Protein AF-A0A5D2ADZ3-F1 (afdb_monomer_lite)

Organism: Gossypium darwinii (NCBI:txid34276)

Radius of gyration: 21.13 Å; chains: 1; bounding box: 34×30×62 Å

Structure (mmCIF, N/CA/C/O backbone):
data_AF-A0A5D2ADZ3-F1
#
_entry.id   AF-A0A5D2ADZ3-F1
#
loop_
_atom_site.group_PDB
_atom_site.id
_atom_site.type_symbol
_atom_site.label_atom_id
_atom_site.label_alt_id
_atom_site.label_comp_id
_atom_site.label_asym_id
_atom_site.label_entity_id
_atom_site.label_seq_id
_atom_site.pdbx_PDB_ins_code
_atom_site.Cartn_x
_atom_site.Cartn_y
_atom_site.Cartn_z
_atom_site.occupancy
_atom_site.B_iso_or_equiv
_atom_site.auth_seq_id
_atom_site.auth_comp_id
_atom_site.auth_asym_id
_atom_site.auth_atom_id
_atom_site.pdbx_PDB_model_num
ATOM 1 N N . MET A 1 1 ? 17.558 -12.570 -45.010 1.00 61.38 1 MET A N 1
ATOM 2 C CA . MET A 1 1 ? 16.315 -13.150 -44.441 1.00 61.38 1 MET A CA 1
ATOM 3 C C . MET A 1 1 ? 16.487 -13.711 -43.023 1.00 61.38 1 MET A C 1
ATOM 5 O O . MET A 1 1 ? 15.662 -13.384 -42.181 1.00 61.38 1 MET A O 1
ATOM 9 N N . LEU A 1 2 ? 17.573 -14.428 -42.696 1.00 67.25 2 LEU A N 1
ATOM 10 C CA . LEU A 1 2 ? 17.819 -14.988 -41.347 1.00 67.25 2 LEU A CA 1
ATOM 11 C C . LEU A 1 2 ? 17.776 -13.971 -40.183 1.00 67.25 2 LEU A C 1
ATOM 13 O O . LEU A 1 2 ? 17.271 -14.285 -39.108 1.00 67.25 2 LEU A O 1
ATOM 17 N N . LYS A 1 3 ? 18.204 -12.715 -40.397 1.00 68.00 3 LYS A N 1
ATOM 18 C CA . LYS A 1 3 ? 18.125 -11.667 -39.358 1.00 68.00 3 LYS A CA 1
ATOM 19 C C . LYS A 1 3 ? 16.689 -11.286 -38.954 1.00 68.00 3 LYS A C 1
ATOM 21 O O . LYS A 1 3 ? 16.502 -10.809 -37.838 1.00 68.00 3 LYS A O 1
ATOM 26 N N . ARG A 1 4 ? 15.678 -11.504 -39.813 1.00 62.34 4 ARG A N 1
ATOM 27 C CA . ARG A 1 4 ? 14.263 -11.286 -39.446 1.00 62.34 4 ARG A CA 1
ATOM 28 C C . ARG A 1 4 ? 13.742 -12.402 -38.537 1.00 62.34 4 ARG A C 1
ATOM 30 O O . ARG A 1 4 ? 13.112 -12.087 -37.539 1.00 62.34 4 ARG A O 1
ATOM 37 N N . SER A 1 5 ? 14.094 -13.661 -38.810 1.00 60.72 5 SER A N 1
ATOM 38 C CA . SER A 1 5 ? 13.669 -14.812 -37.992 1.00 60.72 5 SER A CA 1
ATOM 39 C C . SER A 1 5 ? 14.192 -14.739 -36.553 1.00 60.72 5 SER A C 1
ATOM 41 O O . SER A 1 5 ? 13.460 -15.016 -35.608 1.00 60.72 5 SER A O 1
ATOM 43 N N . VAL A 1 6 ? 15.436 -14.278 -36.365 1.00 70.44 6 VAL A N 1
ATOM 44 C CA . VAL A 1 6 ? 16.027 -14.090 -35.025 1.00 70.44 6 VAL A CA 1
ATOM 45 C C . VAL A 1 6 ? 15.365 -12.937 -34.257 1.00 70.44 6 VAL A C 1
ATOM 47 O O . VAL A 1 6 ? 15.193 -13.017 -33.040 1.00 70.44 6 VAL A O 1
ATOM 50 N N . LYS A 1 7 ? 14.973 -11.854 -34.947 1.00 64.50 7 LYS A N 1
ATOM 51 C CA . LYS A 1 7 ? 14.252 -10.733 -34.319 1.00 64.50 7 LYS A CA 1
ATOM 52 C C . LYS A 1 7 ? 12.845 -11.138 -33.882 1.00 64.50 7 LYS A C 1
ATOM 54 O O . LYS A 1 7 ? 12.394 -10.667 -32.843 1.00 64.50 7 LYS A O 1
ATOM 59 N N . GLU A 1 8 ? 12.194 -12.007 -34.648 1.00 71.69 8 GLU A N 1
ATOM 60 C CA . GLU A 1 8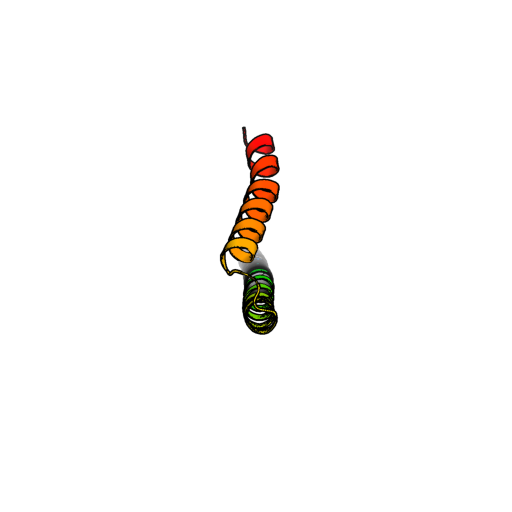 ? 10.841 -12.480 -34.361 1.00 71.69 8 GLU A CA 1
ATOM 61 C C . GLU A 1 8 ? 10.808 -13.408 -33.142 1.00 71.69 8 GLU A C 1
ATOM 63 O O . GLU A 1 8 ? 10.047 -13.155 -32.211 1.00 71.69 8 GLU A O 1
ATOM 68 N N . GLY A 1 9 ? 11.730 -14.377 -33.059 1.00 71.31 9 GLY A N 1
ATOM 69 C CA . GLY A 1 9 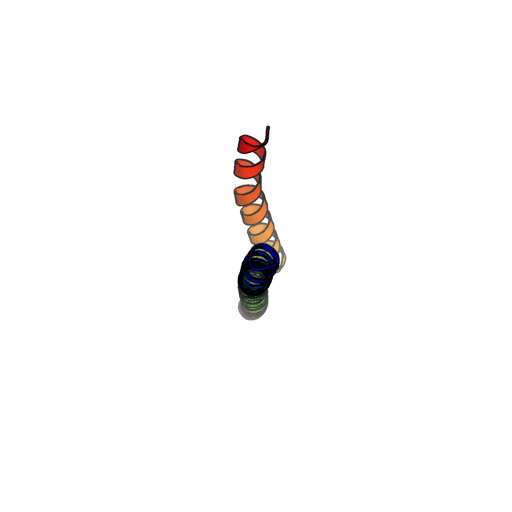? 11.866 -15.233 -31.872 1.00 71.31 9 GLY A CA 1
ATOM 70 C C . GLY A 1 9 ? 12.131 -14.434 -30.591 1.00 71.31 9 GLY A C 1
ATOM 71 O O . GLY A 1 9 ? 11.503 -14.669 -29.562 1.00 71.31 9 GLY A O 1
ATOM 72 N N . ARG A 1 10 ? 12.978 -13.396 -30.666 1.00 68.88 10 ARG A N 1
ATOM 73 C CA . ARG A 1 10 ? 13.245 -12.504 -29.523 1.00 68.88 10 ARG A CA 1
ATOM 74 C C . ARG A 1 10 ? 12.027 -11.660 -29.135 1.00 68.88 10 ARG A C 1
ATOM 76 O O . ARG A 1 10 ? 11.857 -11.350 -27.958 1.00 68.88 10 ARG A O 1
ATOM 83 N N . ARG A 1 11 ? 11.190 -11.272 -30.102 1.00 68.31 11 ARG A N 1
ATOM 84 C CA . ARG A 1 11 ? 9.966 -10.499 -29.853 1.00 68.31 11 ARG A CA 1
ATOM 85 C C . ARG A 1 11 ? 8.935 -11.348 -29.106 1.00 68.31 11 ARG A C 1
ATOM 87 O O . ARG A 1 11 ? 8.385 -10.871 -28.122 1.00 68.31 11 ARG A O 1
ATOM 94 N N . VAL A 1 12 ? 8.782 -12.614 -29.494 1.00 76.12 12 VAL A N 1
ATOM 95 C CA . VAL A 1 12 ? 7.896 -13.585 -28.830 1.00 76.12 12 VAL A CA 1
ATOM 96 C C . VAL A 1 12 ? 8.335 -13.863 -27.388 1.00 76.12 12 VAL A C 1
ATOM 98 O O . VAL A 1 12 ? 7.515 -13.776 -26.477 1.00 76.12 12 VAL A O 1
ATOM 101 N N . THR A 1 13 ? 9.630 -14.100 -27.140 1.00 76.88 13 THR A N 1
ATOM 102 C CA . THR A 1 13 ? 10.145 -14.283 -25.768 1.00 76.88 13 THR A CA 1
ATOM 103 C C . THR A 1 13 ? 9.926 -13.040 -24.904 1.00 76.88 13 THR A C 1
ATOM 105 O O . THR A 1 13 ? 9.578 -13.154 -23.730 1.00 76.88 13 THR A O 1
ATOM 108 N N . ARG A 1 14 ? 10.093 -11.840 -25.477 1.00 77.00 14 ARG A N 1
ATOM 109 C CA . ARG A 1 14 ? 9.872 -10.581 -24.753 1.00 77.00 14 ARG A CA 1
ATOM 110 C C . ARG A 1 14 ? 8.395 -10.374 -24.420 1.00 77.00 14 ARG A C 1
ATOM 112 O O . ARG A 1 14 ? 8.097 -9.956 -23.309 1.00 77.00 14 ARG A O 1
ATOM 119 N N . SER A 1 15 ? 7.487 -10.710 -25.336 1.00 79.94 15 SER A N 1
ATOM 120 C CA . SER A 1 15 ? 6.044 -10.683 -25.077 1.00 79.94 15 SER A CA 1
ATOM 121 C C . SER A 1 15 ? 5.657 -11.634 -23.946 1.00 79.94 15 SER A C 1
ATOM 123 O O . SER A 1 15 ? 4.924 -11.234 -23.050 1.00 79.94 15 SER A O 1
ATOM 125 N N . PHE A 1 16 ? 6.217 -12.846 -23.927 1.00 80.31 16 PHE A N 1
ATOM 126 C CA . PHE A 1 16 ? 5.951 -13.816 -22.865 1.00 80.31 16 PHE A CA 1
ATOM 127 C C . PHE A 1 16 ? 6.461 -13.338 -21.496 1.00 80.31 16 PHE A C 1
ATOM 129 O O . PHE A 1 16 ? 5.744 -13.418 -20.502 1.00 80.31 16 PHE A O 1
ATOM 136 N N . LEU A 1 17 ? 7.670 -12.765 -21.448 1.00 81.38 17 LEU A N 1
ATOM 137 C CA . LEU A 1 17 ? 8.234 -12.176 -20.228 1.00 81.38 17 LEU A CA 1
ATOM 138 C C . LEU A 1 17 ? 7.382 -11.023 -19.688 1.00 81.38 17 LEU A C 1
ATOM 140 O O . LEU A 1 17 ? 7.157 -10.964 -18.481 1.00 81.38 17 LEU A O 1
ATOM 144 N N . VAL A 1 18 ? 6.897 -10.137 -20.567 1.00 85.75 18 VAL A N 1
ATOM 145 C CA . VAL A 1 18 ? 6.023 -9.014 -20.184 1.00 85.75 18 VAL A CA 1
ATOM 146 C C . VAL A 1 18 ? 4.688 -9.530 -19.653 1.00 85.75 18 VAL A C 1
ATOM 148 O O . VAL A 1 18 ? 4.244 -9.072 -18.606 1.00 85.75 18 VAL A O 1
ATOM 151 N N . SER A 1 19 ? 4.091 -10.545 -20.285 1.00 87.88 19 SER A N 1
ATOM 152 C CA . SER A 1 19 ? 2.869 -11.166 -19.765 1.00 87.88 19 SER A CA 1
ATOM 153 C C . SER 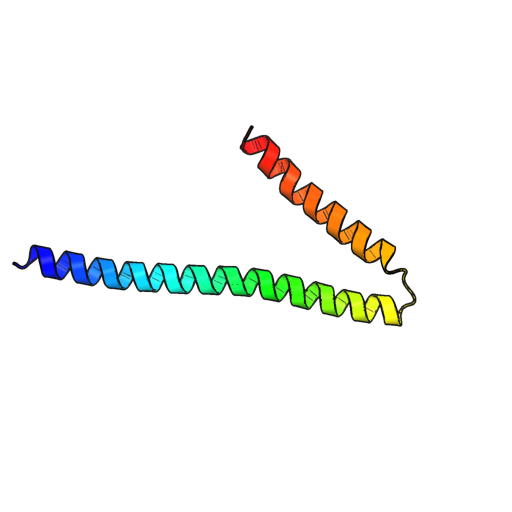A 1 19 ? 3.078 -11.728 -18.359 1.00 87.88 19 SER A C 1
ATOM 155 O O . SER A 1 19 ? 2.301 -11.417 -17.462 1.00 87.88 19 SER A O 1
ATOM 157 N N . VAL A 1 20 ? 4.155 -12.488 -18.131 1.00 89.88 20 VAL A N 1
ATOM 158 C CA . VAL A 1 20 ? 4.460 -13.049 -16.803 1.00 89.88 20 VAL A CA 1
ATOM 159 C C . VAL A 1 20 ? 4.673 -11.945 -15.763 1.00 89.88 20 VAL A C 1
ATOM 161 O O . VAL A 1 20 ? 4.121 -12.031 -14.669 1.00 89.88 20 VAL A O 1
ATOM 164 N N . THR A 1 21 ? 5.410 -10.880 -16.094 1.00 88.81 21 THR A N 1
ATOM 165 C CA . THR A 1 21 ? 5.610 -9.760 -15.153 1.00 88.81 21 THR A CA 1
ATOM 166 C C . THR A 1 21 ? 4.301 -9.046 -14.821 1.00 88.81 21 THR A C 1
ATOM 168 O O . THR A 1 21 ? 4.080 -8.705 -13.660 1.00 88.81 21 THR A O 1
ATOM 171 N N . GLN A 1 22 ? 3.408 -8.866 -15.798 1.00 89.06 22 GLN A N 1
ATOM 172 C CA . GLN A 1 22 ? 2.092 -8.265 -15.566 1.00 89.06 22 GLN A CA 1
ATOM 173 C C . GLN A 1 22 ? 1.208 -9.124 -14.651 1.00 89.06 22 GLN A C 1
ATOM 175 O O . GLN A 1 22 ? 0.552 -8.582 -13.761 1.00 89.06 22 GLN A O 1
ATOM 180 N N . TYR A 1 23 ? 1.225 -10.451 -14.814 1.00 92.56 23 TYR A N 1
ATOM 181 C CA . TYR A 1 23 ? 0.477 -11.355 -13.933 1.00 92.56 23 TYR A CA 1
ATOM 182 C C . TYR A 1 23 ? 0.993 -11.326 -12.496 1.00 92.56 23 TYR A C 1
ATOM 184 O O . TYR A 1 23 ? 0.190 -11.249 -11.569 1.00 92.56 23 TYR A O 1
ATOM 192 N N . LEU A 1 24 ? 2.316 -11.332 -12.304 1.00 92.75 24 LEU A N 1
ATOM 193 C CA . LEU A 1 24 ? 2.908 -11.241 -10.967 1.00 92.75 24 LEU A CA 1
ATOM 194 C C . LEU A 1 24 ? 2.512 -9.935 -10.270 1.00 92.75 24 LEU A C 1
ATOM 196 O O . LEU A 1 24 ? 2.137 -9.957 -9.101 1.00 92.75 24 LEU A O 1
ATOM 200 N N . PHE A 1 25 ? 2.529 -8.814 -10.997 1.00 91.25 25 PHE A N 1
ATOM 201 C CA . PHE A 1 25 ? 2.144 -7.517 -10.447 1.00 91.25 25 PHE A CA 1
ATOM 202 C C . PHE A 1 25 ? 0.666 -7.470 -10.028 1.00 91.25 25 PHE A C 1
ATOM 204 O O . PHE A 1 25 ? 0.365 -7.024 -8.922 1.00 91.25 25 PHE A O 1
ATOM 211 N N . SER A 1 26 ? -0.248 -7.986 -10.862 1.00 93.06 26 SER A N 1
ATOM 212 C CA . SER A 1 26 ? -1.673 -8.092 -10.500 1.00 93.06 26 SER A CA 1
ATOM 213 C C . SER A 1 26 ? -1.860 -8.932 -9.240 1.00 93.06 26 SER A C 1
ATOM 215 O O . SER A 1 26 ? -2.519 -8.505 -8.297 1.00 93.06 26 SER A O 1
ATOM 217 N N . TRP A 1 27 ? -1.203 -10.090 -9.182 1.00 95.81 27 TRP A N 1
ATOM 218 C CA . TRP A 1 27 ? -1.367 -11.033 -8.081 1.00 95.81 27 TRP A CA 1
ATOM 219 C C . TRP A 1 27 ? -0.898 -10.469 -6.735 1.00 95.81 27 TRP A C 1
ATOM 221 O O . TRP A 1 27 ? -1.528 -10.706 -5.705 1.00 95.81 27 TRP A O 1
ATOM 231 N N . MET A 1 28 ? 0.170 -9.663 -6.737 1.00 92.69 28 MET A N 1
ATOM 232 C CA . MET A 1 28 ? 0.624 -8.949 -5.539 1.00 92.69 28 MET A CA 1
ATOM 233 C C . MET A 1 28 ? -0.430 -7.964 -5.016 1.00 92.69 28 MET A C 1
ATOM 235 O O . MET A 1 28 ? -0.649 -7.879 -3.806 1.00 92.69 28 MET A O 1
ATOM 239 N N . ILE A 1 29 ? -1.097 -7.236 -5.916 1.00 90.88 29 ILE A N 1
ATOM 240 C CA . ILE A 1 29 ? -2.159 -6.287 -5.559 1.00 90.88 29 ILE A CA 1
ATOM 241 C C . ILE A 1 29 ? -3.371 -7.043 -5.009 1.00 90.88 29 ILE A C 1
ATOM 243 O O . ILE A 1 29 ? -3.900 -6.675 -3.957 1.00 90.88 29 ILE A O 1
ATOM 247 N N . ASP A 1 30 ? -3.774 -8.123 -5.674 1.00 91.31 30 ASP A N 1
ATOM 248 C CA . ASP A 1 30 ? -4.911 -8.945 -5.259 1.00 91.31 30 ASP A CA 1
ATOM 249 C C . ASP A 1 30 ? -4.680 -9.576 -3.879 1.00 91.31 30 ASP A C 1
ATOM 251 O O . ASP A 1 30 ? -5.572 -9.547 -3.027 1.00 91.31 30 ASP A O 1
ATOM 255 N N . PHE A 1 31 ? -3.466 -10.070 -3.605 1.00 91.94 31 PHE A N 1
ATOM 256 C CA . PHE A 1 31 ? -3.095 -10.606 -2.293 1.00 91.94 31 PHE A CA 1
ATOM 257 C C . PHE A 1 31 ? -3.221 -9.550 -1.186 1.00 91.94 31 PHE A C 1
ATOM 259 O O . PHE A 1 31 ? -3.789 -9.819 -0.124 1.00 91.94 31 PHE A O 1
ATOM 266 N N . TYR A 1 32 ? -2.753 -8.327 -1.449 1.00 88.06 32 TYR A N 1
ATOM 267 C CA . TYR A 1 32 ? -2.915 -7.210 -0.520 1.00 88.06 32 TYR A CA 1
ATOM 268 C C . TYR A 1 32 ? -4.398 -6.897 -0.268 1.00 88.06 32 TYR A C 1
ATOM 270 O O . TYR A 1 32 ? -4.827 -6.804 0.885 1.00 88.06 32 TYR A O 1
ATOM 278 N N . PHE A 1 33 ? -5.207 -6.779 -1.325 1.00 86.50 33 PHE A N 1
ATOM 279 C CA . PHE A 1 33 ? -6.638 -6.495 -1.197 1.00 86.50 33 PHE A CA 1
ATOM 280 C C . PHE A 1 33 ? -7.387 -7.586 -0.428 1.00 86.50 33 PHE A C 1
ATOM 282 O O . PHE A 1 33 ? -8.179 -7.264 0.463 1.00 86.50 33 PHE A O 1
ATOM 289 N N . ALA A 1 34 ? -7.104 -8.856 -0.721 1.00 89.19 34 ALA A N 1
ATOM 290 C CA . ALA A 1 34 ? -7.672 -9.997 -0.014 1.00 89.19 34 ALA A CA 1
ATOM 291 C C . ALA A 1 34 ? -7.315 -9.967 1.480 1.00 89.19 34 ALA A C 1
ATOM 293 O O . ALA A 1 34 ? -8.200 -10.128 2.325 1.00 89.19 34 ALA A O 1
ATOM 294 N N . GLY A 1 35 ? -6.052 -9.672 1.807 1.00 85.56 35 GLY A N 1
ATOM 295 C CA . GLY A 1 35 ? -5.597 -9.500 3.183 1.00 85.56 35 GLY A CA 1
ATOM 296 C C . GLY A 1 35 ? -6.402 -8.433 3.916 1.00 85.56 35 GLY A C 1
ATOM 297 O O . GLY A 1 35 ? -6.942 -8.694 4.991 1.00 85.56 35 GLY A O 1
ATOM 298 N N . VAL A 1 36 ? -6.578 -7.247 3.326 1.00 84.12 36 VAL A N 1
ATOM 299 C CA . VAL A 1 36 ? -7.326 -6.198 4.027 1.00 84.12 36 VAL A CA 1
ATOM 300 C C . VAL A 1 36 ? -8.824 -6.496 4.138 1.00 84.12 36 VAL A C 1
ATOM 302 O O . VAL A 1 36 ? -9.444 -6.134 5.137 1.00 84.12 36 VAL A O 1
ATOM 305 N N . ILE A 1 37 ? -9.426 -7.170 3.158 1.00 86.44 37 ILE A N 1
ATOM 306 C CA . ILE A 1 37 ? -10.823 -7.620 3.266 1.00 86.44 37 ILE A CA 1
ATOM 307 C C . ILE A 1 37 ? -10.978 -8.629 4.415 1.00 86.44 37 ILE A C 1
ATOM 309 O O . ILE A 1 37 ? -11.948 -8.550 5.173 1.00 86.44 37 ILE A O 1
ATOM 313 N N . ALA A 1 38 ? -10.017 -9.540 4.587 1.00 85.44 38 ALA A N 1
ATOM 314 C CA . ALA A 1 38 ? -9.996 -10.465 5.717 1.00 85.44 38 ALA A CA 1
ATOM 315 C C . ALA A 1 38 ? -9.838 -9.721 7.056 1.00 85.44 38 ALA A C 1
ATOM 317 O O . ALA A 1 38 ? -1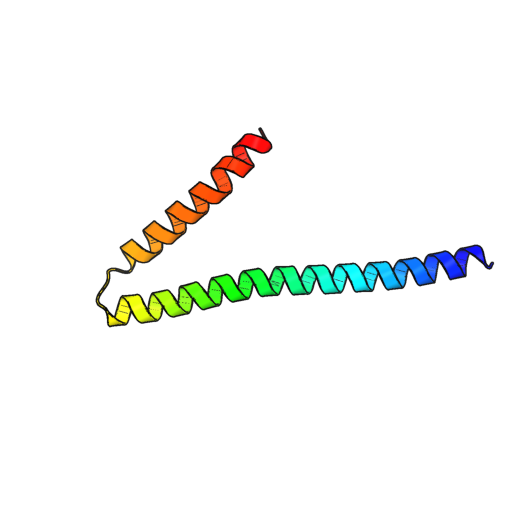0.633 -9.938 7.970 1.00 85.44 38 ALA A O 1
ATOM 318 N N . PHE A 1 39 ? -8.897 -8.775 7.148 1.00 81.50 39 PHE A N 1
ATOM 319 C CA . PHE A 1 39 ? -8.732 -7.925 8.335 1.00 81.50 39 PHE A CA 1
ATOM 320 C C . PHE A 1 39 ? -9.983 -7.107 8.659 1.00 81.50 39 PHE A C 1
ATOM 322 O O . PHE A 1 39 ? -10.325 -6.950 9.826 1.00 81.50 39 PHE A O 1
ATOM 329 N N . TYR A 1 40 ? -10.697 -6.619 7.645 1.00 78.94 40 TYR A N 1
ATOM 330 C CA . TYR A 1 40 ? -11.957 -5.909 7.839 1.00 78.94 40 TYR A CA 1
ATOM 331 C C . TYR A 1 40 ? -13.022 -6.808 8.473 1.00 78.94 40 TYR A C 1
ATOM 333 O O . TYR A 1 40 ? -13.688 -6.396 9.420 1.00 78.94 40 TYR A O 1
ATOM 341 N N . LYS A 1 41 ? -13.156 -8.053 7.999 1.00 78.00 41 LYS A N 1
ATOM 342 C CA . LYS A 1 41 ? -14.079 -9.031 8.593 1.00 78.00 41 LYS A CA 1
ATOM 343 C C . LYS A 1 41 ? -13.715 -9.345 10.048 1.00 78.00 41 LYS A C 1
ATOM 345 O O . LYS A 1 41 ? -14.612 -9.392 10.881 1.00 78.00 41 LYS A O 1
ATOM 350 N N . LEU A 1 42 ? -12.427 -9.498 10.358 1.00 79.88 42 LEU A N 1
ATOM 351 C CA . LEU A 1 42 ? -11.948 -9.733 11.727 1.00 79.88 42 LEU A CA 1
ATOM 352 C C . LEU A 1 42 ? -12.199 -8.530 12.644 1.00 79.88 42 LEU A C 1
ATOM 354 O O . LEU A 1 42 ? -12.729 -8.692 13.736 1.00 79.88 42 LEU A O 1
ATOM 358 N N . ALA A 1 43 ? -11.896 -7.317 12.182 1.00 78.50 43 ALA A N 1
ATOM 359 C CA . ALA A 1 43 ? -12.117 -6.093 12.950 1.00 78.50 43 ALA A CA 1
ATOM 360 C C . ALA A 1 43 ? -13.595 -5.897 13.321 1.00 78.50 43 ALA A C 1
ATOM 362 O O . ALA A 1 43 ? -13.896 -5.448 14.423 1.00 78.50 43 ALA A O 1
ATOM 363 N N . VAL A 1 44 ? -14.517 -6.265 12.425 1.00 78.06 44 VAL A N 1
ATOM 364 C CA . VAL A 1 44 ? -15.961 -6.232 12.703 1.00 78.06 44 VAL A CA 1
ATOM 365 C C . VAL A 1 44 ? -16.354 -7.260 13.767 1.00 78.06 44 VAL A C 1
ATOM 367 O O . VAL A 1 44 ? -17.161 -6.939 14.636 1.00 78.06 44 VAL A O 1
ATOM 370 N N . VAL A 1 45 ? -15.780 -8.466 13.725 1.00 78.00 45 VAL A N 1
ATOM 371 C CA . VAL A 1 45 ? -16.037 -9.522 14.723 1.00 78.00 45 VAL A CA 1
ATOM 372 C C . VAL A 1 45 ? -15.529 -9.119 16.112 1.00 78.00 45 VAL A C 1
ATOM 374 O O . VAL A 1 45 ? -16.227 -9.338 17.095 1.00 78.00 45 VAL A O 1
ATOM 377 N N . GLU A 1 46 ? -14.378 -8.454 16.189 1.00 76.38 46 GLU A N 1
ATOM 378 C CA . GLU A 1 46 ? -13.789 -7.957 17.444 1.00 76.38 46 GLU A CA 1
ATOM 379 C C . GLU A 1 46 ? -14.415 -6.631 17.937 1.00 76.38 46 GLU A C 1
ATOM 381 O O . GLU A 1 46 ? -13.974 -6.056 18.931 1.00 76.38 46 GLU A O 1
ATOM 386 N N . GLY A 1 47 ? -15.425 -6.091 17.240 1.00 74.06 47 GLY A N 1
ATOM 387 C CA . GLY A 1 47 ? -16.064 -4.815 17.596 1.00 74.06 47 GLY A CA 1
ATOM 388 C C . GLY A 1 47 ? -15.163 -3.583 17.419 1.00 74.06 47 GLY A C 1
ATOM 389 O O . GLY A 1 47 ? -15.465 -2.497 17.922 1.00 74.06 47 GLY A O 1
ATOM 390 N N . MET A 1 48 ? -14.052 -3.726 16.696 1.00 74.00 48 MET A N 1
ATOM 391 C CA . MET A 1 48 ? -13.080 -2.669 16.456 1.00 74.00 48 MET A CA 1
ATOM 392 C C . MET A 1 48 ? -13.645 -1.644 15.461 1.00 74.00 48 MET A C 1
ATOM 394 O O . MET A 1 48 ? -14.220 -1.985 14.426 1.00 74.00 48 MET A O 1
ATOM 398 N N . SER A 1 49 ? -13.473 -0.349 15.748 1.00 73.25 49 SER A N 1
ATOM 399 C CA . SER A 1 49 ? -14.016 0.698 14.876 1.00 73.25 49 SER A CA 1
ATOM 400 C C . SER A 1 49 ? -13.380 0.651 13.476 1.00 73.25 49 SER A C 1
ATOM 402 O O . SER A 1 49 ? -12.155 0.675 13.341 1.00 73.25 49 SER A O 1
ATOM 404 N N . MET A 1 50 ? -14.194 0.673 12.411 1.00 72.62 50 MET A N 1
ATOM 405 C CA . MET A 1 50 ? -13.704 0.727 11.016 1.00 72.62 50 MET A CA 1
ATOM 406 C C . MET A 1 50 ? -12.726 1.883 10.762 1.00 72.62 50 MET A C 1
ATOM 408 O O . MET A 1 50 ? -11.875 1.805 9.877 1.00 72.62 50 MET A O 1
ATOM 412 N N . ARG A 1 51 ? -12.831 2.953 11.560 1.00 72.00 51 ARG A N 1
ATOM 413 C CA .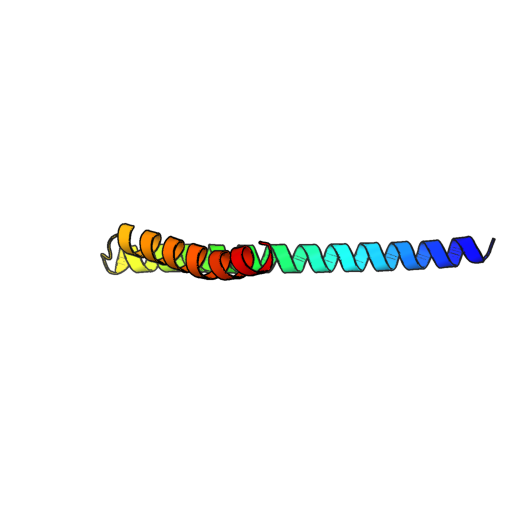 ARG A 1 51 ? -11.942 4.117 11.516 1.00 72.00 51 ARG A CA 1
ATOM 414 C C . ARG A 1 51 ? -10.489 3.748 11.815 1.00 72.00 51 ARG A C 1
ATOM 416 O O . ARG A 1 51 ? -9.603 4.289 11.165 1.00 72.00 51 ARG A O 1
ATOM 423 N N . ALA A 1 52 ? -10.241 2.810 12.730 1.00 72.69 52 ALA A N 1
ATOM 424 C CA . ALA A 1 52 ? -8.887 2.367 13.059 1.00 72.69 52 ALA A CA 1
ATOM 425 C C . ALA A 1 52 ? -8.230 1.618 11.888 1.00 72.69 52 ALA A C 1
ATOM 427 O O . ALA A 1 52 ? -7.071 1.868 11.565 1.00 72.69 52 ALA A O 1
ATOM 428 N N . LEU A 1 53 ? -8.990 0.769 11.190 1.00 75.94 53 LEU A N 1
ATOM 429 C CA . LEU A 1 53 ? -8.497 0.054 10.010 1.00 75.94 53 LEU A CA 1
ATOM 430 C C . LEU A 1 53 ? -8.164 1.016 8.858 1.00 75.94 53 LEU A C 1
ATOM 432 O O . LEU A 1 53 ? -7.152 0.864 8.175 1.00 75.94 53 LEU A O 1
ATOM 436 N N . ILE A 1 54 ? -9.015 2.024 8.654 1.00 80.06 54 ILE A N 1
ATOM 437 C CA . ILE A 1 54 ? -8.801 3.072 7.650 1.00 80.06 54 ILE A CA 1
ATOM 438 C C . ILE A 1 54 ? -7.564 3.903 8.000 1.00 80.06 54 ILE A C 1
ATOM 440 O O . ILE A 1 54 ? -6.714 4.106 7.136 1.00 80.06 54 ILE A O 1
ATOM 444 N N . ALA A 1 55 ? -7.425 4.325 9.260 1.00 80.38 55 ALA A N 1
ATOM 445 C CA . ALA A 1 55 ? -6.255 5.063 9.724 1.00 80.38 55 ALA A CA 1
ATOM 446 C C . ALA A 1 55 ? -4.961 4.269 9.491 1.00 80.38 55 ALA A C 1
ATOM 448 O O . ALA A 1 55 ? -4.004 4.814 8.948 1.00 80.38 55 ALA A O 1
ATOM 449 N N . TYR A 1 56 ? -4.955 2.969 9.801 1.00 79.00 56 TYR A N 1
ATOM 450 C CA . TYR A 1 56 ? -3.799 2.105 9.562 1.00 79.00 56 TYR A CA 1
ATOM 451 C C . TYR A 1 56 ? -3.424 2.020 8.073 1.00 79.00 56 TYR A C 1
ATOM 453 O O . TYR A 1 56 ? -2.256 2.173 7.715 1.00 79.00 56 TYR A O 1
ATOM 461 N N . ARG A 1 57 ? -4.420 1.854 7.190 1.00 80.69 57 ARG A N 1
ATOM 462 C CA . ARG A 1 57 ? -4.221 1.854 5.730 1.00 80.69 57 ARG A CA 1
ATOM 463 C C . ARG A 1 57 ? -3.589 3.149 5.232 1.00 80.69 57 ARG A C 1
ATOM 465 O O . ARG A 1 57 ? -2.646 3.094 4.447 1.00 80.69 57 ARG A O 1
ATOM 472 N N . PHE A 1 58 ? -4.108 4.292 5.677 1.00 82.00 58 PHE A N 1
ATOM 473 C CA . PHE A 1 58 ? -3.595 5.591 5.254 1.00 82.00 58 PHE A CA 1
ATOM 474 C C . PHE A 1 58 ? -2.180 5.827 5.764 1.00 82.00 58 PHE A C 1
ATOM 476 O O . PHE A 1 58 ? -1.342 6.209 4.961 1.00 82.00 58 PHE A O 1
ATOM 483 N N . ILE A 1 59 ? -1.894 5.527 7.035 1.00 85.19 59 ILE A N 1
ATOM 484 C CA . ILE A 1 59 ? -0.551 5.674 7.620 1.00 85.19 59 ILE A CA 1
ATOM 485 C C . ILE A 1 59 ? 0.475 4.826 6.860 1.00 85.19 59 ILE A C 1
ATOM 487 O O . ILE A 1 59 ? 1.564 5.305 6.553 1.00 85.19 59 ILE A O 1
ATOM 491 N N . PHE A 1 60 ? 0.127 3.583 6.520 1.00 83.56 60 PHE A N 1
ATOM 492 C CA . PHE A 1 60 ?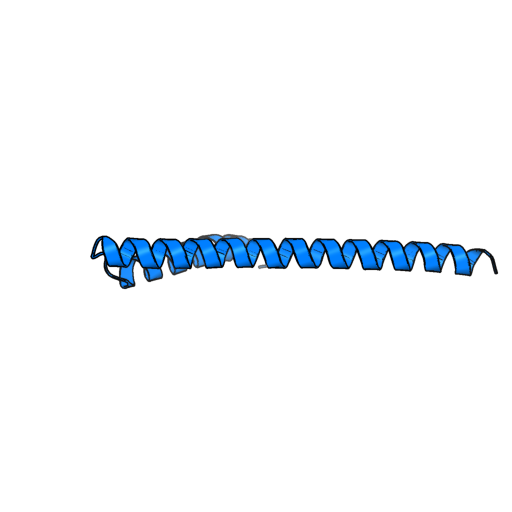 1.005 2.719 5.736 1.00 83.56 60 PHE A CA 1
ATOM 493 C C . PHE A 1 60 ? 1.211 3.254 4.311 1.00 83.56 60 PHE A C 1
ATOM 495 O O . PHE A 1 60 ? 2.337 3.288 3.819 1.00 83.56 60 PHE A O 1
ATOM 502 N N . ALA A 1 61 ? 0.143 3.731 3.662 1.00 87.94 61 ALA A N 1
ATOM 503 C CA . ALA A 1 61 ? 0.227 4.314 2.326 1.00 87.94 61 ALA A CA 1
ATOM 504 C C . ALA A 1 61 ? 1.128 5.558 2.297 1.00 87.94 61 ALA A C 1
ATOM 506 O O . ALA A 1 61 ? 2.009 5.639 1.442 1.00 87.94 61 ALA A O 1
ATOM 507 N N . THR A 1 62 ? 0.976 6.495 3.241 1.00 89.31 62 THR A N 1
ATOM 508 C CA . THR A 1 62 ? 1.882 7.650 3.336 1.00 89.31 62 THR A CA 1
ATOM 509 C C . THR A 1 62 ? 3.302 7.211 3.650 1.00 89.31 62 THR A C 1
ATOM 511 O O . THR A 1 62 ? 4.215 7.664 2.974 1.00 89.31 62 THR A O 1
ATOM 514 N N . ALA A 1 63 ? 3.517 6.289 4.590 1.00 88.62 63 ALA A N 1
ATOM 515 C CA . ALA A 1 63 ? 4.860 5.808 4.915 1.00 88.62 63 ALA A CA 1
ATOM 516 C C . ALA A 1 63 ? 5.586 5.170 3.715 1.00 88.62 63 ALA A C 1
ATOM 518 O O . ALA A 1 63 ? 6.800 5.314 3.601 1.00 88.62 63 ALA A O 1
ATOM 519 N N . CYS A 1 64 ? 4.866 4.505 2.805 1.00 85.69 64 CYS A N 1
ATOM 520 C CA . CYS A 1 64 ? 5.442 3.955 1.576 1.00 85.69 64 CYS A CA 1
ATOM 521 C C . CYS A 1 64 ? 5.638 5.003 0.470 1.00 85.69 64 CYS A C 1
ATOM 523 O O . CYS A 1 64 ? 6.615 4.924 -0.273 1.00 85.69 64 CYS A O 1
ATOM 525 N N . ILE A 1 65 ? 4.730 5.975 0.340 1.00 90.12 65 ILE A N 1
ATOM 526 C CA . ILE A 1 65 ? 4.799 7.007 -0.708 1.00 90.12 65 ILE A CA 1
ATOM 527 C C . ILE A 1 65 ? 5.834 8.086 -0.364 1.00 90.12 65 ILE A C 1
ATOM 529 O O . ILE A 1 65 ? 6.538 8.543 -1.257 1.00 90.12 65 ILE A O 1
ATOM 533 N N . THR A 1 66 ? 5.981 8.465 0.907 1.00 92.69 66 THR A N 1
ATOM 534 C CA . THR A 1 66 ? 6.943 9.484 1.363 1.00 92.69 66 THR A CA 1
ATOM 535 C C . THR A 1 66 ? 8.385 9.244 0.885 1.00 92.69 66 THR A C 1
ATOM 537 O O . THR A 1 66 ? 8.966 10.167 0.320 1.00 92.69 66 THR A O 1
ATOM 540 N N . PRO A 1 67 ? 8.996 8.051 1.041 1.00 85.94 67 PRO A N 1
ATOM 541 C CA . PRO A 1 67 ? 10.352 7.811 0.544 1.00 85.94 67 PRO A CA 1
ATOM 542 C C . PRO A 1 67 ? 10.431 7.797 -0.986 1.00 85.94 67 PRO A C 1
ATOM 544 O O . PRO A 1 67 ? 11.438 8.227 -1.536 1.00 85.94 67 PRO A O 1
ATOM 547 N N . LEU A 1 68 ? 9.381 7.347 -1.687 1.00 87.81 68 LEU A N 1
ATOM 548 C CA . LEU A 1 68 ? 9.318 7.455 -3.148 1.00 87.81 68 LEU A CA 1
ATOM 549 C C . LEU A 1 68 ? 9.300 8.925 -3.577 1.00 87.81 68 LEU A C 1
ATOM 551 O O . LEU A 1 68 ? 10.076 9.306 -4.443 1.00 87.81 68 LEU A O 1
ATOM 555 N N . ALA A 1 69 ? 8.477 9.755 -2.937 1.00 89.00 69 ALA A N 1
ATOM 556 C CA . ALA A 1 69 ? 8.423 11.188 -3.209 1.00 89.00 69 ALA A CA 1
ATOM 557 C C . ALA A 1 69 ? 9.786 11.860 -2.982 1.00 89.00 69 ALA A C 1
ATOM 559 O O . ALA A 1 69 ? 10.211 12.648 -3.812 1.00 89.00 69 ALA A O 1
ATOM 560 N N . PHE A 1 70 ? 10.507 11.480 -1.923 1.00 89.12 70 PHE A N 1
ATOM 561 C CA . PHE A 1 70 ? 11.836 12.022 -1.627 1.00 89.12 70 PHE A CA 1
ATOM 562 C C . PHE A 1 70 ? 12.930 11.599 -2.625 1.00 89.12 70 PHE A C 1
ATOM 564 O O . PHE A 1 70 ? 13.908 12.312 -2.796 1.00 89.12 70 PHE A O 1
ATOM 571 N N . ILE A 1 71 ? 12.800 10.435 -3.271 1.00 91.88 71 ILE A N 1
ATOM 572 C CA . ILE A 1 71 ? 13.756 9.965 -4.295 1.00 91.88 71 ILE A CA 1
ATOM 573 C C . ILE A 1 71 ? 13.487 10.610 -5.665 1.00 91.88 71 ILE A C 1
ATOM 575 O O . ILE A 1 71 ? 14.401 10.708 -6.482 1.00 91.88 71 ILE A O 1
ATOM 579 N N . PHE A 1 72 ? 12.234 10.985 -5.938 1.00 85.69 72 PHE A N 1
ATOM 580 C CA . PHE A 1 72 ? 11.794 11.547 -7.218 1.00 85.69 72 PHE A CA 1
ATOM 581 C C . PHE A 1 72 ? 11.692 13.083 -7.235 1.00 85.69 72 PHE A C 1
ATOM 583 O O . PHE A 1 72 ? 11.358 13.631 -8.287 1.00 85.69 72 PHE A O 1
ATOM 590 N N . GLU A 1 73 ? 11.965 13.754 -6.112 1.00 63.12 73 GLU A N 1
ATOM 591 C CA . GLU A 1 73 ? 12.214 15.204 -6.046 1.00 63.12 73 GLU A CA 1
ATOM 592 C C . GLU A 1 73 ? 13.646 15.539 -6.483 1.00 63.12 73 GLU A C 1
ATOM 594 O O . GLU A 1 73 ? 13.792 16.415 -7.368 1.00 63.12 73 GLU A O 1
#

Sequence (73 aa):
MLKRSVKEGRRVTRSFLVSVTQYLFSWMIDFYFAGVIAFYKLAVVEGMSMRALIAYRFIFATACITPLAFIFE

Foldseek 3Di:
DVVVVVVVVVVVVVVVVVVVVVVVVVVVVVVVVVVLVVVVVVCVVVVHDPVVSVVVVVVVVCVVVVVVVVVVD

Secondary structure (DSSP, 8-state):
-HHHHHHHHHHHHHHHHHHHHHHHHHHHHHHHHHHHHHHHHHHHHTT--HHHHHHHHHHHHHHHHHHHHHHH-

pLDDT: mean 81.19, std 8.84, range [60.72, 95.81]